Protein AF-A0A7C4RJ75-F1 (afdb_monomer_lite)

Secondary structure (DSSP, 8-state):
---------SS--GGG-GGGT-SS---HHHHHHHHTS---TT---S-SSHHHHHHHHHHSS----

Sequence (65 aa):
MRNLVLITFDSVRADHCSFLGYRRETTPTLKFLAMNGLCFENAIVTGPGTPTSMAGVFTGSYTPI

pLDDT: mean 94.57, std 5.77, range [62.34, 98.0]

Structure (mmCIF, N/CA/C/O backbone):
data_AF-A0A7C4RJ75-F1
#
_entry.id   AF-A0A7C4RJ75-F1
#
loop_
_atom_site.group_PDB
_atom_site.id
_atom_site.type_symbol
_atom_site.label_atom_id
_atom_site.label_alt_id
_atom_site.label_comp_id
_atom_site.label_asym_id
_atom_site.label_entity_id
_atom_site.label_seq_id
_atom_site.pdbx_PDB_ins_code
_atom_site.Cartn_x
_atom_site.Cartn_y
_atom_site.Cartn_z
_atom_site.occupancy
_atom_site.B_iso_or_equiv
_atom_site.auth_seq_id
_atom_site.auth_comp_id
_atom_site.auth_asym_id
_atom_site.auth_atom_id
_atom_site.pdbx_PDB_model_num
ATOM 1 N N . MET A 1 1 ? -16.673 18.250 -12.810 1.00 80.25 1 MET A N 1
ATOM 2 C CA . MET A 1 1 ? -15.270 17.829 -12.589 1.00 80.25 1 MET A CA 1
ATOM 3 C C . MET A 1 1 ? -15.256 16.860 -11.412 1.00 80.25 1 MET A C 1
ATOM 5 O O . MET A 1 1 ? -16.034 17.082 -10.491 1.00 80.25 1 MET A O 1
ATOM 9 N N . ARG A 1 2 ? -14.476 15.772 -11.453 1.00 95.44 2 ARG A N 1
ATOM 10 C CA . ARG A 1 2 ? -14.394 14.784 -10.361 1.00 95.44 2 ARG A CA 1
ATOM 11 C C . ARG A 1 2 ? -13.000 14.857 -9.744 1.00 95.44 2 ARG A C 1
ATOM 13 O O . ARG A 1 2 ? -12.019 14.763 -10.472 1.00 95.44 2 ARG A O 1
ATOM 20 N N . ASN A 1 3 ? -12.935 15.021 -8.428 1.00 97.50 3 ASN A N 1
ATOM 21 C CA . ASN A 1 3 ? -11.674 15.009 -7.691 1.00 97.50 3 ASN A CA 1
ATOM 22 C C . ASN A 1 3 ? -11.245 13.564 -7.430 1.00 97.50 3 ASN A C 1
ATOM 24 O O . ASN A 1 3 ? -12.094 12.697 -7.206 1.00 97.50 3 ASN A O 1
ATOM 28 N N . LEU A 1 4 ? -9.937 13.319 -7.436 1.00 96.44 4 LEU A N 1
ATOM 29 C CA . LEU A 1 4 ? -9.350 12.022 -7.125 1.00 96.44 4 LEU A CA 1
ATOM 30 C C . LEU A 1 4 ? -8.291 12.202 -6.040 1.00 96.44 4 LEU A C 1
ATOM 32 O O . LEU A 1 4 ? -7.454 13.097 -6.131 1.00 96.44 4 LEU A O 1
ATOM 36 N N . VAL A 1 5 ? -8.346 11.350 -5.019 1.00 96.88 5 VAL A N 1
ATOM 37 C CA . VAL A 1 5 ? -7.366 11.306 -3.932 1.00 96.88 5 VAL A CA 1
ATOM 38 C C . VAL A 1 5 ? -6.768 9.907 -3.911 1.00 96.88 5 VAL A C 1
ATOM 40 O O . VAL A 1 5 ? -7.492 8.931 -3.718 1.00 96.88 5 VAL A O 1
ATOM 43 N N . LEU A 1 6 ? -5.457 9.816 -4.128 1.00 96.75 6 LEU A N 1
ATOM 44 C CA . LEU A 1 6 ? -4.692 8.578 -4.016 1.00 96.75 6 LEU A CA 1
ATOM 45 C C . LEU A 1 6 ? -4.023 8.540 -2.639 1.00 96.75 6 LEU A C 1
ATOM 47 O O . LEU A 1 6 ? -3.208 9.405 -2.327 1.00 96.75 6 LEU A O 1
ATOM 51 N N . ILE A 1 7 ? -4.377 7.549 -1.821 1.00 96.75 7 ILE A N 1
ATOM 52 C CA . ILE A 1 7 ? -3.790 7.321 -0.495 1.00 96.75 7 ILE A CA 1
ATOM 53 C C . ILE A 1 7 ? -2.982 6.028 -0.559 1.00 96.75 7 ILE A C 1
ATOM 55 O O . ILE A 1 7 ? -3.517 4.985 -0.931 1.00 96.75 7 ILE A O 1
ATOM 59 N N . THR A 1 8 ? -1.710 6.093 -0.178 1.00 95.69 8 THR A N 1
ATOM 60 C CA . THR A 1 8 ? -0.800 4.943 -0.131 1.00 95.69 8 THR A CA 1
ATOM 61 C C . THR A 1 8 ? -0.222 4.775 1.267 1.00 95.69 8 THR A C 1
ATOM 63 O O . THR A 1 8 ? -0.078 5.747 2.007 1.00 95.69 8 THR A O 1
ATOM 66 N N . PHE A 1 9 ? 0.153 3.546 1.612 1.00 95.00 9 PHE A N 1
ATOM 67 C CA . PHE A 1 9 ? 0.836 3.221 2.860 1.00 95.00 9 PHE A CA 1
ATOM 68 C C . PHE A 1 9 ? 2.165 2.540 2.542 1.00 95.00 9 PHE A C 1
ATOM 70 O O . PHE A 1 9 ? 2.221 1.723 1.625 1.00 95.00 9 PHE A O 1
ATOM 77 N N . ASP A 1 10 ? 3.212 2.858 3.299 1.00 95.88 10 ASP A N 1
ATOM 78 C CA . ASP A 1 10 ? 4.522 2.226 3.141 1.00 95.88 10 ASP A CA 1
ATOM 79 C C . ASP A 1 10 ? 4.684 1.065 4.128 1.00 95.88 10 ASP A C 1
ATOM 81 O O . ASP A 1 10 ? 4.268 1.153 5.285 1.00 95.88 10 ASP A O 1
ATOM 85 N N . SER A 1 11 ? 5.279 -0.032 3.654 1.00 94.56 11 SER A N 1
ATOM 86 C CA . SER A 1 11 ? 5.612 -1.220 4.453 1.00 94.56 11 SER A CA 1
ATOM 87 C C . SER A 1 11 ? 4.436 -1.847 5.232 1.00 94.56 11 SER A C 1
ATOM 89 O O . SER A 1 11 ? 4.633 -2.509 6.253 1.00 94.56 11 SER A O 1
ATOM 91 N N . VAL A 1 12 ? 3.197 -1.678 4.750 1.00 95.38 12 VAL A N 1
ATOM 92 C CA . VAL A 1 12 ? 2.001 -2.312 5.331 1.00 95.38 12 VAL A CA 1
ATOM 93 C C . VAL A 1 12 ? 1.822 -3.726 4.788 1.00 95.38 12 VAL A C 1
ATOM 95 O O . VAL A 1 12 ? 1.897 -3.963 3.584 1.00 95.38 12 VAL A O 1
ATOM 98 N N . ARG A 1 13 ? 1.518 -4.670 5.682 1.00 95.62 13 ARG A N 1
ATOM 99 C CA . ARG A 1 13 ? 1.153 -6.038 5.308 1.00 95.62 13 ARG A CA 1
ATOM 100 C C . ARG A 1 13 ? -0.356 -6.184 5.156 1.00 95.62 13 ARG A C 1
ATOM 102 O O . ARG A 1 13 ? -1.099 -5.881 6.088 1.00 95.62 13 ARG A O 1
ATOM 109 N N . ALA A 1 14 ? -0.785 -6.738 4.025 1.00 96.38 14 ALA A N 1
ATOM 110 C CA . ALA A 1 14 ? -2.191 -7.024 3.745 1.00 96.38 14 ALA A CA 1
ATOM 111 C C . ALA A 1 14 ? -2.834 -7.943 4.805 1.00 96.38 14 ALA A C 1
ATOM 113 O O . ALA A 1 14 ? -3.922 -7.656 5.298 1.00 96.38 14 ALA A O 1
ATOM 114 N N . ASP A 1 15 ? -2.126 -8.986 5.248 1.00 96.62 15 ASP A N 1
ATOM 115 C CA . ASP A 1 15 ? -2.612 -9.936 6.263 1.00 96.62 15 ASP A CA 1
ATOM 116 C C . ASP A 1 15 ? -2.720 -9.344 7.683 1.00 96.62 15 ASP A C 1
ATOM 118 O O . ASP A 1 15 ? -3.217 -10.006 8.591 1.00 96.62 15 ASP A O 1
ATOM 122 N N . HIS A 1 16 ? -2.284 -8.095 7.885 1.00 97.25 16 HIS A N 1
ATOM 123 C CA . HIS A 1 16 ? -2.424 -7.346 9.137 1.00 97.25 16 HIS A CA 1
ATOM 124 C C . HIS A 1 16 ? -3.488 -6.239 9.059 1.00 97.25 16 HIS A C 1
ATOM 126 O O . HIS A 1 16 ? -3.620 -5.435 9.988 1.00 97.25 16 HIS A O 1
ATOM 132 N N . CYS A 1 17 ? -4.273 -6.191 7.980 1.00 97.62 17 CYS A N 1
ATOM 133 C CA . CYS A 1 17 ? -5.386 -5.264 7.820 1.00 97.62 17 CYS A CA 1
ATOM 134 C C . CYS A 1 17 ? -6.714 -5.916 8.235 1.00 97.62 17 CYS A C 1
ATOM 136 O O . CYS A 1 17 ? -7.105 -6.961 7.717 1.00 97.62 17 CYS A O 1
ATOM 138 N N . SER A 1 18 ? -7.459 -5.279 9.143 1.00 96.38 18 SER A N 1
ATOM 139 C CA . SER A 1 18 ? -8.751 -5.797 9.623 1.00 96.38 18 SER A CA 1
ATOM 140 C C . SER A 1 18 ? -9.817 -5.912 8.530 1.00 96.38 18 SER A C 1
ATOM 142 O O . SER A 1 18 ? -10.737 -6.716 8.662 1.00 96.38 18 SER A O 1
ATOM 144 N N . PHE A 1 19 ? -9.698 -5.141 7.443 1.00 95.75 19 PHE A N 1
ATOM 145 C CA . PHE A 1 19 ? -10.593 -5.253 6.285 1.00 95.75 19 PHE A CA 1
ATOM 146 C C . PHE A 1 19 ? -10.300 -6.478 5.402 1.00 95.75 19 PHE A C 1
ATOM 148 O O . PHE A 1 19 ? -11.154 -6.845 4.607 1.00 95.75 19 PHE A O 1
ATOM 155 N N . LEU A 1 20 ? -9.144 -7.130 5.585 1.00 96.56 20 LEU A N 1
ATOM 156 C CA . LEU A 1 20 ? -8.749 -8.387 4.931 1.00 96.56 20 LEU A CA 1
ATOM 157 C C . LEU A 1 20 ? -8.763 -9.582 5.904 1.00 96.56 20 LEU A C 1
ATOM 159 O O . LEU A 1 20 ? -8.122 -10.599 5.664 1.00 96.56 20 LEU A O 1
ATOM 163 N N . GLY A 1 21 ? -9.484 -9.468 7.025 1.00 93.94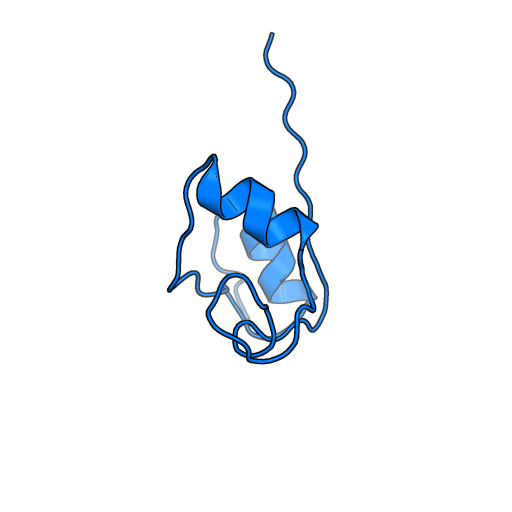 21 GLY A N 1
ATOM 164 C CA . GLY A 1 21 ? -9.691 -10.580 7.961 1.00 93.94 21 GLY A CA 1
ATOM 165 C C . GLY A 1 21 ? -8.686 -10.680 9.112 1.00 93.94 21 GLY A C 1
ATOM 166 O O . GLY A 1 21 ? -8.727 -11.653 9.865 1.00 93.94 21 GLY A O 1
ATOM 167 N N . TYR A 1 22 ? -7.812 -9.686 9.314 1.00 97.62 22 TYR A N 1
ATOM 168 C CA . TYR A 1 22 ? -6.930 -9.678 10.484 1.00 97.62 22 TYR A CA 1
ATOM 169 C C . TYR A 1 22 ? -7.722 -9.588 11.800 1.00 97.62 22 TYR A C 1
ATOM 171 O O . TYR A 1 22 ? -8.663 -8.805 11.929 1.00 97.62 22 TYR A O 1
ATOM 179 N N . ARG A 1 23 ? -7.306 -10.364 12.813 1.00 97.50 23 ARG A N 1
ATOM 180 C CA . ARG A 1 23 ? -8.030 -10.505 14.092 1.00 97.50 23 ARG A CA 1
ATOM 181 C C . ARG A 1 23 ? -8.173 -9.191 14.867 1.00 97.50 23 ARG A C 1
ATOM 183 O O . ARG A 1 23 ? -9.159 -9.007 15.576 1.00 97.50 23 ARG A O 1
ATOM 190 N N . ARG A 1 24 ? -7.169 -8.313 14.811 1.00 97.81 24 ARG A N 1
ATOM 191 C CA . ARG A 1 24 ? -7.192 -7.019 15.514 1.00 97.81 24 ARG A CA 1
ATOM 192 C C . ARG A 1 24 ? -7.797 -5.962 14.601 1.00 97.81 24 ARG A C 1
ATOM 194 O O . ARG A 1 24 ? -7.504 -5.946 13.412 1.00 97.81 24 ARG A O 1
ATOM 201 N N . GLU A 1 25 ? -8.563 -5.032 15.162 1.00 97.44 25 GLU A N 1
ATOM 202 C CA . GLU A 1 25 ? -9.115 -3.898 14.416 1.00 97.44 25 GLU A CA 1
ATOM 203 C C . GLU A 1 25 ? -8.037 -2.833 14.135 1.00 97.44 25 GLU A C 1
ATOM 205 O O . GLU A 1 25 ? -7.928 -1.824 14.820 1.00 97.44 25 GLU A O 1
ATOM 210 N N . THR A 1 26 ? -7.183 -3.087 13.145 1.00 98.00 26 THR A N 1
ATOM 211 C CA . THR A 1 26 ? -6.048 -2.215 12.789 1.00 98.00 26 THR A CA 1
ATOM 212 C C . THR A 1 26 ? -6.403 -1.124 11.786 1.00 98.00 26 THR A C 1
ATOM 214 O O . THR A 1 26 ? -5.719 -0.108 11.715 1.00 98.00 26 THR A O 1
ATOM 217 N N . THR A 1 27 ? -7.462 -1.319 10.999 1.00 97.56 27 THR A N 1
ATOM 218 C CA . THR A 1 27 ? -7.800 -0.454 9.859 1.00 97.56 27 THR A CA 1
ATOM 219 C C . THR A 1 27 ? -9.309 -0.162 9.772 1.00 97.56 27 THR A C 1
ATOM 221 O O . THR A 1 27 ? -9.924 -0.452 8.743 1.00 97.56 27 THR A O 1
ATOM 224 N N . PRO A 1 28 ? -9.949 0.381 10.828 1.00 97.25 28 PRO A N 1
ATOM 225 C CA . PRO A 1 28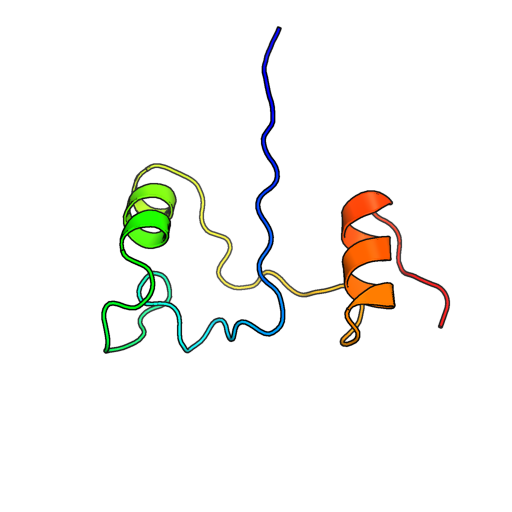 ? -11.405 0.579 10.866 1.00 97.25 28 PRO A CA 1
ATOM 226 C C . PRO A 1 28 ? -11.917 1.498 9.745 1.00 97.25 28 PRO A C 1
ATOM 228 O O . PRO A 1 28 ? -12.911 1.181 9.094 1.00 97.25 28 PRO A O 1
ATOM 231 N N . THR A 1 29 ? -11.199 2.582 9.432 1.00 97.44 29 THR A N 1
ATOM 232 C CA . THR A 1 29 ? -11.565 3.491 8.332 1.00 97.44 29 THR A CA 1
ATOM 233 C C . THR A 1 29 ? -11.480 2.808 6.967 1.00 97.44 29 THR A C 1
ATOM 235 O O . THR A 1 29 ? -12.383 2.960 6.148 1.00 97.44 29 THR A O 1
ATOM 238 N N . LEU A 1 30 ? -10.436 2.006 6.717 1.00 96.88 30 LEU A N 1
ATOM 239 C CA . LEU A 1 30 ? -10.324 1.260 5.457 1.00 96.88 30 LEU A CA 1
ATOM 240 C C . LEU A 1 30 ? -11.395 0.170 5.352 1.00 96.88 30 LEU A C 1
ATOM 242 O O . LEU A 1 30 ? -11.915 -0.054 4.267 1.00 96.88 30 LEU A O 1
ATOM 246 N N . LYS A 1 31 ? -11.783 -0.459 6.470 1.00 96.81 31 LYS A N 1
ATOM 247 C CA . LYS A 1 31 ? -12.898 -1.414 6.507 1.00 96.81 31 LYS A CA 1
ATOM 248 C C . LYS A 1 31 ? -14.216 -0.757 6.104 1.00 96.81 31 LYS A C 1
ATOM 250 O O . LYS A 1 31 ? -14.931 -1.309 5.272 1.00 96.81 31 LYS A O 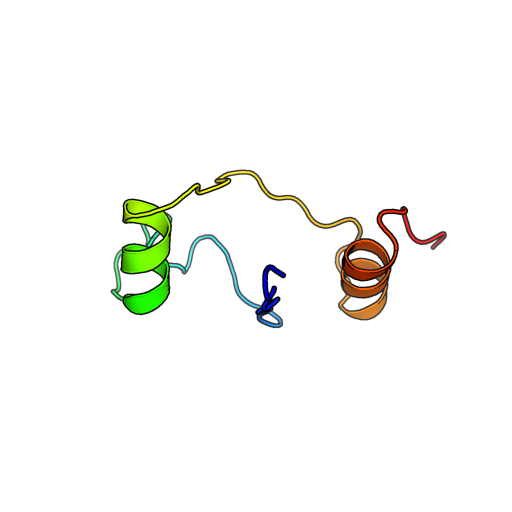1
ATOM 255 N N . PHE A 1 32 ? -14.509 0.432 6.632 1.00 97.44 32 PHE A N 1
ATOM 256 C CA . PHE A 1 32 ? -15.675 1.212 6.212 1.00 97.44 32 PHE A CA 1
ATOM 257 C C . PHE A 1 32 ? -15.645 1.513 4.704 1.00 97.44 32 PHE A C 1
ATOM 259 O O . PHE A 1 32 ? -16.653 1.317 4.026 1.00 97.44 32 PHE A O 1
ATOM 266 N N . LEU A 1 33 ? -14.494 1.928 4.163 1.00 97.06 33 LEU A N 1
ATOM 267 C CA . LEU A 1 33 ? -14.343 2.197 2.727 1.00 97.06 33 LEU A CA 1
ATOM 268 C C . LEU A 1 33 ? -14.502 0.935 1.870 1.00 97.06 33 LEU A C 1
ATOM 270 O O . LEU A 1 33 ? -15.184 0.984 0.852 1.00 97.06 33 LEU A O 1
ATOM 274 N N . ALA A 1 34 ? -13.927 -0.193 2.289 1.00 95.94 34 ALA A N 1
ATOM 275 C CA . ALA A 1 34 ? -14.039 -1.468 1.584 1.00 95.94 34 ALA A CA 1
ATOM 276 C C . ALA A 1 34 ? -15.494 -1.967 1.529 1.00 95.94 34 ALA A C 1
ATOM 278 O O . ALA A 1 34 ? -15.932 -2.437 0.484 1.00 95.94 34 ALA A O 1
ATOM 279 N N . MET A 1 35 ? -16.261 -1.809 2.617 1.00 95.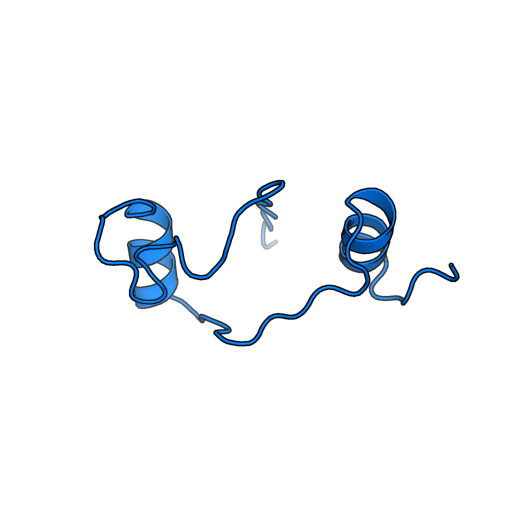88 35 MET A N 1
ATOM 280 C CA . MET A 1 35 ? -17.684 -2.186 2.672 1.00 95.88 35 MET A CA 1
ATOM 281 C C . MET A 1 35 ? -18.595 -1.295 1.814 1.00 95.88 35 MET A C 1
ATOM 283 O O . MET A 1 35 ? -19.655 -1.743 1.391 1.00 95.88 35 MET A O 1
ATOM 287 N N . ASN A 1 36 ? -18.206 -0.041 1.577 1.00 97.94 36 ASN A N 1
ATOM 288 C CA . ASN A 1 36 ? -18.982 0.932 0.798 1.00 97.94 36 ASN A CA 1
ATOM 289 C C . ASN A 1 36 ? -18.390 1.172 -0.603 1.00 97.94 36 ASN A C 1
ATOM 291 O O . ASN A 1 36 ? -18.746 2.142 -1.275 1.00 97.94 36 ASN A O 1
ATOM 295 N N . GLY A 1 37 ? -17.462 0.319 -1.034 1.00 96.25 37 GLY A N 1
ATOM 296 C CA . GLY A 1 37 ? -16.700 0.487 -2.263 1.00 96.25 37 GLY A CA 1
ATOM 297 C C . GLY A 1 37 ? -16.341 -0.847 -2.905 1.00 96.25 37 GLY A C 1
ATOM 298 O O . GLY A 1 37 ? -17.090 -1.816 -2.823 1.00 96.25 37 GLY A O 1
ATOM 299 N N . LEU A 1 38 ? -15.186 -0.875 -3.570 1.00 96.75 38 LEU A N 1
ATOM 300 C CA . LEU A 1 38 ? -14.640 -2.072 -4.200 1.00 96.75 38 LEU A CA 1
ATOM 301 C C . LEU A 1 38 ? -13.304 -2.423 -3.543 1.00 96.75 38 LEU A C 1
ATOM 303 O O . LEU A 1 38 ? -12.414 -1.576 -3.457 1.00 96.75 38 LEU A O 1
ATOM 307 N N . CYS A 1 39 ? -13.169 -3.668 -3.093 1.00 96.31 39 CYS A N 1
ATOM 308 C CA . CYS A 1 39 ? -11.938 -4.198 -2.520 1.00 96.31 39 CYS A CA 1
ATOM 309 C C . CYS A 1 39 ? -11.313 -5.215 -3.478 1.00 96.31 39 CYS A C 1
ATOM 311 O O . CYS A 1 39 ? -11.990 -6.125 -3.953 1.00 96.31 39 CYS A O 1
ATOM 313 N N . PHE A 1 40 ? -10.018 -5.064 -3.747 1.00 96.81 40 PHE A N 1
ATOM 314 C CA . PHE A 1 40 ? -9.231 -6.042 -4.489 1.00 96.81 40 PHE A CA 1
ATOM 315 C C . PHE A 1 40 ? -8.374 -6.832 -3.498 1.00 96.81 40 PHE A C 1
ATOM 317 O O . PHE A 1 40 ? -7.377 -6.320 -2.996 1.00 96.81 40 PHE A O 1
ATOM 324 N N . GLU A 1 41 ? -8.754 -8.077 -3.219 1.00 95.06 41 GLU A N 1
ATOM 325 C CA . GLU A 1 41 ? -8.054 -8.934 -2.245 1.00 95.06 41 GLU A CA 1
ATOM 326 C C . GLU A 1 41 ? -6.689 -9.428 -2.753 1.00 95.06 41 GLU A C 1
ATOM 328 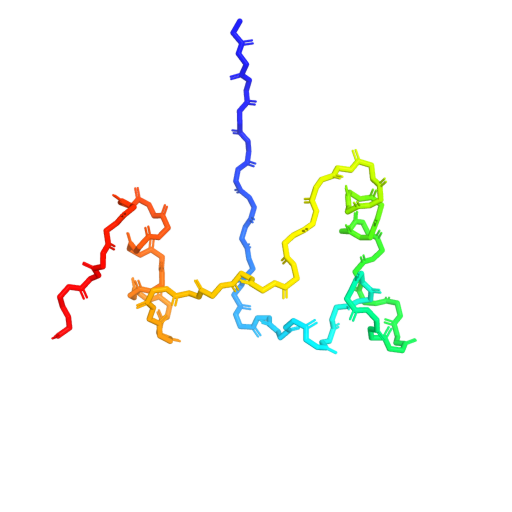O O . GLU A 1 41 ? -5.815 -9.770 -1.964 1.00 95.06 41 GLU A O 1
ATOM 333 N N . ASN A 1 42 ? -6.486 -9.412 -4.075 1.00 95.69 42 ASN A N 1
ATOM 334 C CA . ASN A 1 42 ? -5.268 -9.868 -4.747 1.00 95.69 42 ASN A CA 1
ATOM 335 C C . ASN A 1 42 ? -4.612 -8.737 -5.561 1.00 95.69 42 ASN A C 1
ATOM 337 O O . ASN A 1 42 ? -4.339 -8.886 -6.752 1.00 95.69 42 ASN A O 1
ATOM 341 N N . ALA A 1 43 ? -4.393 -7.580 -4.931 1.00 95.06 43 ALA A N 1
ATOM 342 C CA . ALA A 1 43 ? -3.668 -6.461 -5.535 1.00 95.06 43 ALA A CA 1
ATOM 343 C C . ALA A 1 43 ? -2.147 -6.644 -5.363 1.00 95.06 43 ALA A C 1
ATOM 345 O O . ALA A 1 43 ? -1.622 -6.507 -4.259 1.00 95.06 43 ALA A O 1
ATOM 346 N N . ILE A 1 44 ? -1.442 -6.963 -6.453 1.00 95.31 44 ILE A N 1
ATOM 347 C CA . ILE A 1 44 ? -0.002 -7.268 -6.443 1.00 95.31 44 ILE A CA 1
ATOM 348 C C . ILE A 1 44 ? 0.804 -6.104 -7.024 1.00 95.31 44 ILE A C 1
ATOM 350 O O . ILE A 1 44 ? 0.453 -5.538 -8.057 1.00 95.31 44 ILE A O 1
ATOM 354 N N . VAL A 1 45 ? 1.896 -5.756 -6.348 1.00 94.94 45 VAL A N 1
ATOM 355 C CA . VAL A 1 45 ? 2.808 -4.673 -6.729 1.00 94.94 45 VAL A CA 1
ATOM 356 C C . VAL A 1 45 ? 3.706 -5.053 -7.913 1.00 94.94 45 VAL A C 1
ATOM 358 O O . VAL A 1 45 ? 4.054 -6.217 -8.095 1.00 94.94 45 VAL A O 1
ATOM 361 N N . THR A 1 46 ? 4.134 -4.063 -8.699 1.00 95.00 46 THR A N 1
ATOM 362 C CA . THR A 1 46 ? 5.052 -4.233 -9.843 1.00 95.00 46 THR A CA 1
ATOM 363 C C . THR A 1 46 ? 6.487 -4.597 -9.449 1.00 95.00 46 THR A C 1
ATOM 365 O O . THR A 1 46 ? 7.239 -5.086 -10.288 1.00 95.00 46 THR A O 1
ATOM 368 N N . GLY A 1 47 ? 6.884 -4.360 -8.197 1.00 93.81 47 GLY A N 1
ATOM 369 C CA . GLY A 1 47 ? 8.198 -4.698 -7.653 1.00 93.81 47 GLY A CA 1
ATOM 370 C C . GLY A 1 47 ? 8.251 -4.515 -6.129 1.00 93.81 47 GLY A C 1
ATOM 371 O O . GLY A 1 47 ? 7.505 -3.700 -5.590 1.00 93.81 47 GLY A O 1
ATOM 372 N N . PRO A 1 48 ? 9.105 -5.264 -5.406 1.00 91.81 48 PRO A N 1
ATOM 373 C CA . PRO A 1 48 ? 9.060 -5.329 -3.940 1.00 91.81 48 PRO A CA 1
ATOM 374 C C . PRO A 1 48 ? 9.653 -4.104 -3.223 1.00 91.81 48 PRO A C 1
ATOM 376 O O . PRO A 1 48 ? 9.424 -3.935 -2.030 1.00 91.81 48 PRO A O 1
ATOM 379 N N . GLY A 1 49 ? 10.435 -3.267 -3.911 1.00 93.44 49 GLY A N 1
ATOM 380 C CA . GLY A 1 49 ? 11.046 -2.075 -3.320 1.00 93.44 49 GLY A CA 1
ATOM 381 C C . GLY A 1 49 ? 10.161 -0.841 -3.480 1.00 93.44 49 GLY A C 1
ATOM 382 O O . GLY A 1 49 ? 9.540 -0.666 -4.527 1.00 93.44 49 GLY A O 1
ATOM 383 N N . THR A 1 50 ? 10.155 0.060 -2.491 1.00 94.88 50 THR A N 1
ATOM 384 C CA . THR A 1 50 ? 9.389 1.320 -2.552 1.00 94.88 50 THR A CA 1
ATOM 385 C C . THR A 1 50 ? 9.609 2.093 -3.864 1.00 94.88 50 THR A C 1
ATOM 387 O O . THR A 1 50 ? 8.611 2.495 -4.464 1.00 94.88 50 THR A O 1
ATOM 390 N N . PRO A 1 51 ? 10.845 2.241 -4.398 1.00 94.12 51 PRO A N 1
ATOM 391 C CA . PRO A 1 51 ? 11.049 2.928 -5.675 1.00 94.12 51 PRO A CA 1
ATOM 392 C C . PRO A 1 51 ? 10.389 2.227 -6.871 1.00 94.12 51 PRO A C 1
ATOM 394 O O . PRO A 1 51 ? 9.720 2.883 -7.664 1.00 94.12 51 PRO A O 1
ATOM 397 N N . THR A 1 52 ? 10.533 0.903 -6.999 1.00 94.75 52 THR A N 1
ATOM 398 C CA . THR A 1 52 ? 10.005 0.140 -8.149 1.00 94.75 52 THR A CA 1
ATOM 399 C C . THR A 1 52 ? 8.487 -0.041 -8.082 1.00 94.75 52 THR A C 1
ATOM 401 O O . THR A 1 52 ? 7.811 0.001 -9.112 1.00 94.75 52 THR A O 1
ATOM 404 N N . SER A 1 53 ? 7.949 -0.173 -6.868 1.00 95.38 53 SER A N 1
ATOM 405 C CA . SER A 1 53 ? 6.516 -0.158 -6.564 1.00 95.38 53 SER A CA 1
ATOM 406 C C . SER A 1 53 ? 5.870 1.167 -6.972 1.00 95.38 53 SER A C 1
ATOM 408 O O . SER A 1 53 ? 4.975 1.200 -7.819 1.00 95.38 53 SER A O 1
ATOM 410 N N . MET A 1 54 ? 6.363 2.282 -6.421 1.00 95.81 54 MET A N 1
ATOM 411 C CA . MET A 1 54 ? 5.747 3.592 -6.636 1.00 95.81 54 MET A CA 1
ATOM 412 C C . MET A 1 54 ? 5.935 4.093 -8.068 1.00 95.81 54 MET A C 1
ATOM 414 O O . MET A 1 54 ? 5.020 4.714 -8.609 1.00 95.81 54 MET A O 1
ATOM 418 N N . ALA A 1 55 ? 7.058 3.776 -8.722 1.00 95.25 55 ALA A N 1
ATOM 419 C CA . ALA A 1 55 ? 7.222 4.044 -10.148 1.00 95.25 55 ALA A CA 1
ATOM 420 C C . ALA A 1 55 ? 6.130 3.347 -10.979 1.00 95.25 55 ALA A C 1
ATOM 422 O O . ALA A 1 55 ? 5.533 3.980 -11.851 1.00 95.25 55 ALA A O 1
ATOM 423 N N . GLY A 1 56 ? 5.794 2.091 -10.664 1.00 95.31 56 GLY A N 1
ATOM 424 C CA . GLY A 1 56 ? 4.684 1.381 -11.303 1.00 95.31 56 GLY A CA 1
ATOM 425 C C . GLY A 1 56 ? 3.318 2.017 -11.033 1.00 95.31 56 GLY A C 1
ATOM 426 O O . GLY A 1 56 ? 2.544 2.207 -11.968 1.00 95.31 56 GLY A O 1
ATOM 427 N N . VAL A 1 57 ? 3.043 2.424 -9.788 1.00 95.75 57 VAL A N 1
ATOM 428 C CA . VAL A 1 57 ? 1.785 3.102 -9.409 1.00 95.75 57 VAL A CA 1
ATOM 429 C C . VAL A 1 57 ? 1.577 4.408 -10.184 1.00 95.75 57 VAL A C 1
ATOM 431 O O . VAL A 1 57 ? 0.467 4.672 -10.641 1.00 95.75 57 VAL A O 1
ATOM 434 N N . PHE A 1 58 ? 2.625 5.220 -10.357 1.00 95.81 58 PHE A N 1
ATOM 435 C CA . PHE A 1 58 ? 2.512 6.514 -11.040 1.00 95.81 58 PHE A CA 1
ATOM 436 C C . PHE A 1 58 ? 2.540 6.422 -12.569 1.00 95.81 58 PHE A C 1
ATOM 438 O O . PHE A 1 58 ? 1.977 7.291 -13.231 1.00 95.81 58 PHE A O 1
ATOM 445 N N . THR A 1 59 ? 3.195 5.406 -13.140 1.00 95.75 59 THR A N 1
ATOM 446 C CA . THR A 1 59 ? 3.383 5.299 -14.601 1.00 95.75 59 THR A CA 1
ATOM 447 C C . THR A 1 59 ? 2.502 4.247 -15.269 1.00 95.75 59 THR A C 1
ATOM 449 O O . THR A 1 59 ? 2.391 4.237 -16.494 1.00 95.75 59 THR A O 1
ATOM 452 N N . GLY A 1 60 ? 1.902 3.334 -14.501 1.00 95.62 60 GLY A N 1
ATOM 453 C CA . GLY A 1 60 ? 1.175 2.183 -15.041 1.00 95.62 60 GLY A CA 1
ATOM 454 C C . GLY A 1 60 ? 2.059 1.195 -15.814 1.00 95.62 60 GLY A C 1
ATOM 455 O O . GLY A 1 60 ? 1.536 0.390 -16.579 1.00 95.62 60 GLY A O 1
ATOM 456 N N . SER A 1 61 ? 3.385 1.266 -15.653 1.00 93.31 61 SER A N 1
ATOM 457 C CA . SER A 1 61 ? 4.365 0.451 -16.381 1.00 93.31 61 SER A CA 1
ATOM 458 C C . SER A 1 61 ? 5.273 -0.321 -15.423 1.00 93.31 61 SER A C 1
ATOM 460 O O . SER A 1 61 ? 5.549 0.127 -14.310 1.00 93.31 61 SER A O 1
ATOM 462 N N . TYR A 1 62 ? 5.775 -1.484 -15.849 1.0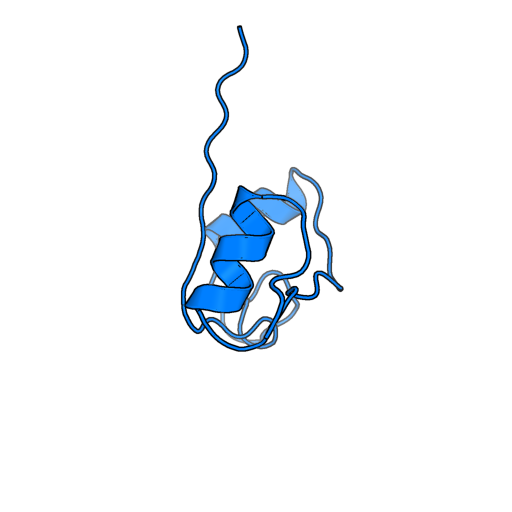0 92.38 62 TYR A N 1
ATOM 463 C CA . TYR A 1 62 ? 6.819 -2.183 -15.097 1.00 92.38 62 TYR A CA 1
ATOM 464 C C . TYR A 1 62 ? 8.111 -1.365 -15.123 1.00 92.38 62 TYR A C 1
ATOM 466 O O . TYR A 1 62 ? 8.532 -0.892 -16.178 1.00 92.38 62 TYR A O 1
ATOM 474 N N . THR A 1 63 ? 8.746 -1.210 -13.960 1.00 81.44 63 THR A N 1
ATOM 475 C CA . THR A 1 63 ? 10.066 -0.574 -13.896 1.00 81.44 63 THR A CA 1
ATOM 476 C C . THR A 1 63 ? 11.094 -1.559 -14.453 1.00 81.44 63 THR A C 1
ATOM 478 O O . THR A 1 63 ? 11.128 -2.690 -13.963 1.00 81.44 63 THR A O 1
ATOM 481 N N . PRO A 1 64 ? 11.924 -1.178 -15.440 1.00 71.62 64 PRO A N 1
ATOM 482 C CA . PRO A 1 64 ? 13.076 -1.981 -15.818 1.00 71.62 64 PRO A CA 1
ATOM 483 C C . PRO A 1 64 ? 14.060 -1.943 -14.645 1.00 71.62 64 PRO A C 1
ATOM 485 O O . PRO A 1 64 ? 14.663 -0.909 -14.362 1.00 71.62 64 PRO A O 1
ATOM 488 N N . ILE A 1 65 ? 14.120 -3.046 -13.906 1.00 62.34 65 ILE A N 1
ATOM 489 C CA . ILE A 1 65 ? 15.155 -3.326 -12.906 1.00 62.34 65 ILE A CA 1
ATOM 490 C C . ILE A 1 65 ? 16.351 -3.970 -13.590 1.00 62.34 65 ILE A C 1
ATOM 492 O O . ILE A 1 65 ? 16.116 -4.850 -14.449 1.00 62.34 65 ILE A O 1
#

Radius of gyration: 13.74 Å; chains: 1; bounding box: 34×28×32 Å

Foldseek 3Di:
DDDDDDDDDPPDDLCCDVLLPNPDNPHVPVVVDVVVHPDDSPDDALDDDPVQRVVCVVPVDGDDD